Protein AF-A0A1T4Q9A1-F1 (afdb_monomer_lite)

Sequence (61 aa):
MYCKICPNCYGDSYSSSPHFTWICPYCGKDITREQGLPAGSPLVKKILEEIKTGQEKLIKK

Secondary structure (DSSP, 8-state):
-EEEE-TTT--EEEES-SSS--B-TTT--B-TTSPPEETT-HHHHHHHHHHHHHHHHHHT-

Structure (mmCIF, N/CA/C/O backbone):
data_AF-A0A1T4Q9A1-F1
#
_entry.id   AF-A0A1T4Q9A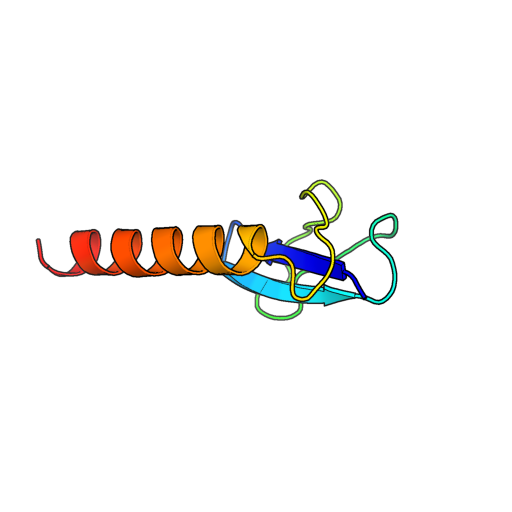1-F1
#
loop_
_atom_site.group_PDB
_atom_site.id
_atom_site.type_symbol
_atom_site.label_atom_id
_atom_site.label_alt_id
_atom_site.label_comp_id
_atom_site.label_asym_id
_atom_site.label_entity_id
_atom_site.label_seq_id
_atom_site.pdbx_PDB_ins_code
_atom_site.Cartn_x
_atom_site.Cartn_y
_atom_site.Cartn_z
_atom_site.occupancy
_atom_site.B_iso_or_equiv
_atom_site.auth_seq_id
_atom_site.auth_comp_id
_atom_site.auth_asym_id
_atom_site.auth_atom_id
_atom_site.pdbx_PDB_model_num
ATOM 1 N N . MET A 1 1 ? 12.792 1.825 -0.125 1.00 85.31 1 MET A N 1
ATOM 2 C CA . MET A 1 1 ? 11.742 0.806 0.088 1.00 85.31 1 MET A CA 1
ATOM 3 C C . MET A 1 1 ? 10.384 1.434 -0.163 1.00 85.31 1 MET A C 1
ATOM 5 O O . MET A 1 1 ? 10.162 2.565 0.256 1.00 85.31 1 MET A O 1
ATOM 9 N N . TYR A 1 2 ? 9.511 0.727 -0.866 1.00 90.44 2 TYR A N 1
ATOM 10 C CA . TYR A 1 2 ? 8.157 1.156 -1.194 1.00 90.44 2 TYR A CA 1
ATOM 11 C C . TYR A 1 2 ? 7.151 0.244 -0.505 1.00 90.44 2 TYR A C 1
ATOM 13 O O . TYR A 1 2 ? 7.452 -0.917 -0.231 1.00 90.44 2 TYR A O 1
ATOM 21 N N . CYS A 1 3 ? 5.964 0.773 -0.244 1.00 91.44 3 CYS A N 1
ATOM 22 C CA . CYS A 1 3 ? 4.825 0.054 0.289 1.00 91.44 3 CYS A CA 1
ATOM 23 C C . CYS A 1 3 ? 3.612 0.264 -0.625 1.00 91.44 3 CYS A C 1
ATOM 25 O O . CYS A 1 3 ? 3.354 1.384 -1.072 1.00 91.44 3 CYS A O 1
ATOM 27 N N . LYS A 1 4 ? 2.882 -0.813 -0.900 1.00 91.12 4 LYS A N 1
ATOM 28 C CA . LYS A 1 4 ? 1.580 -0.807 -1.569 1.00 91.12 4 LYS A CA 1
ATOM 29 C C . LYS A 1 4 ? 0.549 -1.411 -0.632 1.00 91.12 4 LYS A C 1
ATOM 31 O O . LYS A 1 4 ? 0.825 -2.416 0.020 1.00 91.12 4 LYS A O 1
ATOM 36 N N . ILE A 1 5 ? -0.644 -0.828 -0.601 1.00 90.81 5 ILE A N 1
ATOM 37 C CA . ILE A 1 5 ? -1.771 -1.412 0.123 1.00 90.81 5 ILE A CA 1
ATOM 38 C C . ILE A 1 5 ? -2.540 -2.297 -0.843 1.00 90.81 5 ILE A C 1
ATOM 40 O O . ILE A 1 5 ? -2.950 -1.848 -1.909 1.00 90.81 5 ILE A O 1
ATOM 44 N N . CYS A 1 6 ? -2.711 -3.568 -0.492 1.00 91.44 6 CYS A N 1
ATOM 45 C CA . CYS A 1 6 ? -3.469 -4.480 -1.331 1.00 91.44 6 CYS A CA 1
ATOM 46 C C . CYS A 1 6 ? -4.970 -4.162 -1.236 1.00 91.44 6 CYS A C 1
ATOM 48 O O . CYS A 1 6 ? -5.520 -4.258 -0.143 1.00 91.44 6 CYS A O 1
ATOM 50 N N . PRO A 1 7 ? -5.683 -3.879 -2.338 1.00 89.62 7 PRO A N 1
ATOM 51 C CA . PRO A 1 7 ? -7.119 -3.590 -2.289 1.00 89.62 7 PRO A CA 1
ATOM 52 C C . PRO A 1 7 ? -7.981 -4.823 -1.974 1.00 89.62 7 PRO A C 1
ATOM 54 O O . PRO A 1 7 ? -9.164 -4.682 -1.687 1.00 89.62 7 PRO A O 1
ATOM 57 N N . ASN A 1 8 ? -7.409 -6.030 -2.055 1.00 91.12 8 ASN A N 1
ATOM 58 C CA . ASN A 1 8 ? -8.127 -7.284 -1.824 1.00 91.12 8 ASN A CA 1
ATOM 59 C C . ASN A 1 8 ? -8.064 -7.736 -0.359 1.00 91.12 8 ASN A C 1
ATOM 61 O O . ASN A 1 8 ? -9.079 -8.084 0.228 1.00 91.12 8 ASN A O 1
ATOM 65 N N . CYS A 1 9 ? -6.863 -7.752 0.226 1.00 89.25 9 CYS A N 1
ATOM 66 C CA . CYS A 1 9 ? -6.661 -8.200 1.607 1.00 89.25 9 CYS A CA 1
ATOM 67 C C . CYS A 1 9 ? -6.342 -7.059 2.576 1.00 89.25 9 CYS A C 1
ATOM 69 O O . CYS A 1 9 ? -6.141 -7.316 3.758 1.00 89.25 9 CYS A O 1
ATOM 71 N N . TYR A 1 10 ? -6.235 -5.824 2.078 1.00 88.56 10 TYR A N 1
ATOM 72 C CA . TYR A 1 10 ? -5.935 -4.615 2.852 1.00 88.56 10 TYR A CA 1
ATOM 73 C C . TYR A 1 10 ? -4.616 -4.651 3.638 1.00 88.56 10 TYR A C 1
ATOM 75 O O . TYR A 1 10 ? -4.386 -3.823 4.516 1.00 88.56 10 TYR A O 1
ATOM 83 N N . GLY A 1 11 ? -3.735 -5.595 3.301 1.00 86.56 11 GLY A N 1
ATOM 84 C CA . GLY A 1 11 ? -2.408 -5.728 3.891 1.00 86.56 11 GLY A CA 1
ATOM 85 C C . GLY A 1 11 ? -1.395 -4.789 3.244 1.00 86.56 11 GLY A C 1
ATOM 86 O O . GLY A 1 11 ? -1.468 -4.508 2.042 1.00 86.56 11 GLY A O 1
ATOM 87 N N . ASP A 1 12 ? -0.429 -4.343 4.040 1.00 90.38 12 ASP A N 1
ATOM 88 C CA . ASP A 1 12 ? 0.737 -3.595 3.594 1.00 90.38 12 ASP A CA 1
ATOM 89 C C . ASP A 1 12 ? 1.773 -4.532 2.975 1.00 90.38 12 ASP A C 1
ATOM 91 O O . ASP A 1 12 ? 2.326 -5.412 3.623 1.00 90.38 12 ASP A O 1
ATOM 95 N N . SER A 1 13 ? 2.044 -4.353 1.688 1.00 90.00 13 SER A N 1
ATOM 96 C CA . SER A 1 13 ? 3.070 -5.098 0.972 1.00 90.00 13 SER A CA 1
ATOM 97 C C . SER A 1 13 ? 4.277 -4.203 0.754 1.00 90.00 13 SER A C 1
ATOM 99 O O . SER A 1 13 ? 4.113 -3.081 0.280 1.00 90.00 13 SER A O 1
ATOM 101 N N . TYR A 1 14 ? 5.483 -4.695 1.046 1.00 90.56 14 TYR A N 1
ATOM 102 C CA . TYR A 1 14 ? 6.731 -3.960 0.825 1.00 90.56 14 TYR A CA 1
ATOM 103 C C . TYR A 1 14 ? 7.526 -4.529 -0.343 1.00 90.56 14 TYR A C 1
ATOM 105 O O . TYR A 1 14 ? 7.576 -5.739 -0.549 1.00 90.56 14 TYR A O 1
ATOM 113 N N . SER A 1 15 ? 8.181 -3.642 -1.086 1.00 87.25 15 SER A N 1
ATOM 114 C CA . SER A 1 15 ? 9.108 -4.007 -2.152 1.00 87.25 15 SER A CA 1
ATOM 115 C C . SER A 1 15 ? 10.237 -2.992 -2.256 1.00 87.25 15 SER A C 1
ATOM 117 O O . SER A 1 15 ? 10.106 -1.815 -1.900 1.00 87.25 15 SER A O 1
ATOM 119 N N . SER A 1 16 ? 11.371 -3.440 -2.780 1.00 86.50 16 SER A N 1
ATOM 120 C CA . SER A 1 16 ? 12.517 -2.578 -3.065 1.00 86.50 16 SER A CA 1
ATOM 121 C C . SER A 1 16 ? 12.306 -1.706 -4.306 1.00 86.50 16 SER A C 1
ATOM 123 O O . SER A 1 16 ? 13.019 -0.719 -4.464 1.00 86.50 16 SER A O 1
ATOM 125 N N . SER A 1 17 ? 11.313 -2.013 -5.150 1.00 81.38 17 SER A N 1
ATOM 126 C CA . SER A 1 17 ? 11.005 -1.254 -6.367 1.00 81.38 17 SER A CA 1
ATOM 127 C C . SER A 1 17 ? 9.495 -1.045 -6.547 1.00 81.38 17 SER A C 1
ATOM 129 O O . SER A 1 17 ? 8.725 -1.973 -6.293 1.00 81.38 17 SER A O 1
ATOM 131 N N . PRO A 1 18 ? 9.050 0.135 -7.018 1.00 78.75 18 PRO A N 1
ATOM 132 C CA . PRO A 1 18 ? 7.635 0.423 -7.223 1.00 78.75 18 PRO A CA 1
ATOM 133 C C . PRO A 1 18 ? 7.105 0.012 -8.607 1.00 78.75 18 PRO A C 1
ATOM 135 O O . PRO A 1 18 ? 5.887 -0.035 -8.781 1.00 78.75 18 PRO A O 1
ATOM 138 N N . HIS A 1 19 ? 7.988 -0.277 -9.573 1.00 74.44 19 HIS A N 1
ATOM 139 C CA . HIS A 1 19 ? 7.649 -0.360 -11.005 1.00 74.44 19 HIS A CA 1
ATOM 140 C C . HIS A 1 19 ? 7.619 -1.775 -11.603 1.00 74.44 19 HIS A C 1
ATOM 142 O O . HIS A 1 19 ? 7.229 -1.926 -12.757 1.00 74.44 19 HIS A O 1
ATOM 148 N N . PHE A 1 20 ? 8.026 -2.806 -10.862 1.00 84.94 20 PHE A N 1
ATOM 149 C CA . PHE A 1 20 ? 7.971 -4.187 -11.356 1.00 84.94 20 PHE A CA 1
ATOM 150 C C . PHE A 1 20 ? 6.645 -4.860 -11.021 1.00 84.94 20 PHE A C 1
ATOM 152 O O . PHE A 1 20 ? 5.874 -4.358 -10.198 1.00 84.94 20 PHE A O 1
ATOM 159 N N . THR A 1 21 ? 6.420 -6.023 -11.643 1.00 90.44 21 THR A N 1
ATOM 160 C CA . THR A 1 21 ? 5.338 -6.933 -11.279 1.00 90.44 21 THR A CA 1
ATOM 161 C C . THR A 1 21 ? 5.328 -7.117 -9.773 1.00 90.44 21 THR A C 1
ATOM 163 O O . THR A 1 21 ? 6.300 -7.590 -9.181 1.00 90.44 21 THR A O 1
ATOM 166 N N . TRP A 1 22 ? 4.229 -6.712 -9.155 1.00 91.44 22 TRP A N 1
ATOM 167 C CA . TRP A 1 22 ? 4.084 -6.737 -7.716 1.00 91.44 22 TRP A CA 1
ATOM 168 C C . TRP A 1 22 ? 2.874 -7.584 -7.385 1.00 91.44 22 TRP A C 1
ATOM 170 O O . TRP A 1 22 ? 1.735 -7.159 -7.542 1.00 91.44 22 TRP A O 1
ATOM 180 N N . ILE A 1 23 ? 3.137 -8.798 -6.921 1.00 93.56 23 ILE A N 1
ATOM 181 C CA . ILE A 1 23 ? 2.104 -9.701 -6.433 1.00 93.56 23 ILE A CA 1
ATOM 182 C C . ILE A 1 23 ? 2.018 -9.541 -4.921 1.00 93.56 23 ILE A C 1
ATOM 184 O O . ILE A 1 23 ? 3.032 -9.564 -4.224 1.00 93.56 23 ILE A O 1
ATOM 188 N N . CYS A 1 24 ? 0.808 -9.348 -4.407 1.00 92.88 24 CYS A N 1
ATOM 189 C CA . CYS A 1 24 ? 0.565 -9.285 -2.979 1.00 92.88 24 CYS A CA 1
ATOM 190 C C . CYS A 1 24 ? 1.001 -10.614 -2.329 1.00 92.88 24 CYS A C 1
ATOM 192 O O . CYS A 1 24 ? 0.429 -11.654 -2.666 1.00 92.88 24 CYS A O 1
ATOM 194 N N . PRO A 1 25 ? 1.943 -10.606 -1.368 1.00 92.00 25 PRO A N 1
ATOM 195 C CA . PRO A 1 25 ? 2.469 -11.830 -0.764 1.00 92.00 25 PRO A CA 1
ATOM 196 C C . PRO A 1 25 ? 1.457 -12.530 0.152 1.00 92.00 25 PRO A C 1
ATOM 198 O O . PRO A 1 25 ? 1.666 -13.677 0.526 1.00 92.00 25 PRO A O 1
ATOM 201 N N . TYR A 1 26 ? 0.362 -11.854 0.514 1.00 92.25 26 TYR A N 1
ATOM 202 C CA . TYR A 1 26 ? -0.647 -12.385 1.431 1.00 92.25 26 TYR A CA 1
ATOM 203 C C . TYR A 1 26 ? -1.793 -13.098 0.716 1.00 92.25 26 TYR A C 1
ATOM 205 O O . TYR A 1 26 ? -2.275 -14.116 1.196 1.00 92.25 26 TYR A O 1
ATOM 213 N N . CYS A 1 27 ? -2.255 -12.562 -0.417 1.00 93.19 27 CYS A N 1
ATOM 214 C CA . CYS A 1 27 ? -3.428 -13.097 -1.120 1.00 93.19 27 CYS A CA 1
ATOM 215 C C . CYS A 1 27 ? -3.174 -13.451 -2.589 1.00 93.19 27 CYS A C 1
ATOM 217 O O . CYS A 1 27 ? -4.105 -13.854 -3.280 1.00 93.19 27 CYS A O 1
ATOM 219 N N . GLY A 1 28 ? -1.952 -13.261 -3.096 1.00 93.19 28 GLY A N 1
ATOM 220 C CA . GLY A 1 28 ? -1.597 -13.583 -4.481 1.00 93.19 28 GLY A CA 1
ATOM 221 C C . GLY A 1 28 ? -2.197 -12.647 -5.537 1.00 93.19 28 GLY A C 1
ATOM 222 O O . GLY A 1 28 ? -2.048 -12.895 -6.730 1.00 93.19 28 GLY A O 1
ATOM 223 N N . LYS A 1 29 ? -2.876 -11.565 -5.136 1.00 94.31 29 LYS A N 1
ATOM 224 C CA . LYS A 1 29 ? -3.439 -10.578 -6.066 1.00 94.31 29 LYS A CA 1
ATOM 225 C C . LYS A 1 29 ? -2.330 -9.769 -6.736 1.00 94.31 29 LYS A C 1
ATOM 227 O O . LYS A 1 29 ? -1.440 -9.266 -6.055 1.00 94.31 29 LYS A O 1
ATOM 232 N N . ASP A 1 30 ? -2.430 -9.573 -8.045 1.00 94.12 30 ASP A N 1
ATOM 233 C CA . ASP A 1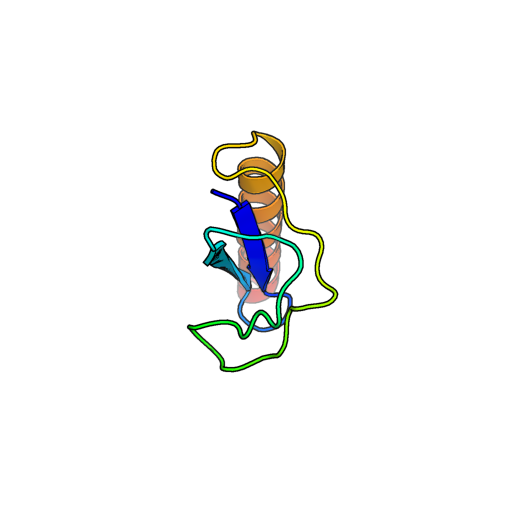 30 ? -1.594 -8.610 -8.762 1.00 94.12 30 ASP A CA 1
ATOM 234 C C . ASP A 1 30 ? -1.949 -7.173 -8.339 1.00 94.12 30 ASP A C 1
ATOM 236 O O . ASP A 1 30 ? -3.083 -6.721 -8.511 1.00 94.12 30 ASP A O 1
ATOM 240 N N . ILE A 1 31 ? -0.966 -6.481 -7.764 1.00 92.25 31 ILE A N 1
ATOM 241 C CA . ILE A 1 31 ? -1.014 -5.087 -7.313 1.00 92.25 31 ILE A CA 1
ATOM 242 C C . ILE A 1 31 ? 0.034 -4.229 -8.040 1.00 92.25 31 ILE A C 1
ATOM 244 O O . ILE A 1 31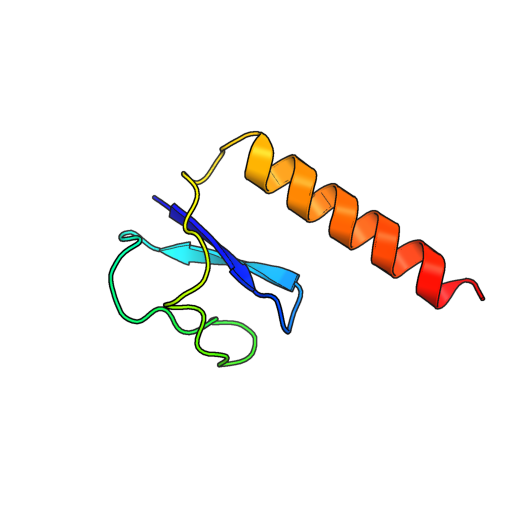 ? 0.454 -3.170 -7.569 1.00 92.25 31 ILE A O 1
ATOM 248 N N . THR A 1 32 ? 0.474 -4.659 -9.222 1.00 91.69 32 THR A N 1
ATOM 249 C CA . THR A 1 32 ? 1.439 -3.936 -10.062 1.00 91.69 32 THR A CA 1
ATOM 250 C C . THR A 1 32 ? 0.940 -2.534 -10.394 1.00 91.69 32 THR A C 1
ATOM 252 O O . THR A 1 32 ? 1.710 -1.577 -10.333 1.00 91.69 32 THR A O 1
ATOM 255 N N . ARG A 1 33 ? -0.364 -2.394 -10.663 1.00 89.69 33 ARG A N 1
ATOM 256 C CA . ARG A 1 33 ? -1.007 -1.111 -10.991 1.00 89.69 33 ARG A CA 1
ATOM 257 C C . ARG A 1 33 ? -1.340 -0.248 -9.774 1.00 89.69 33 ARG A C 1
ATOM 259 O O . ARG A 1 33 ? -1.664 0.921 -9.950 1.00 89.69 33 ARG A O 1
ATOM 266 N N . GLU A 1 34 ? -1.228 -0.792 -8.564 1.00 88.62 34 GLU A N 1
ATOM 267 C CA . GLU A 1 34 ? -1.475 -0.024 -7.345 1.00 88.62 34 GLU A CA 1
ATOM 268 C C . GLU A 1 34 ? -0.348 0.982 -7.106 1.00 88.62 34 GLU A C 1
ATOM 270 O O . GLU A 1 34 ? 0.817 0.745 -7.453 1.00 88.62 34 GLU A O 1
ATOM 275 N N . GLN A 1 35 ? -0.688 2.115 -6.495 1.00 85.19 35 GLN A N 1
ATOM 276 C CA . GLN A 1 35 ? 0.267 3.185 -6.246 1.00 85.19 35 GLN A CA 1
ATOM 277 C C . GLN A 1 35 ? 1.255 2.780 -5.144 1.00 85.19 35 GLN A C 1
ATOM 279 O O . GLN A 1 35 ? 0.880 2.546 -3.997 1.00 85.19 35 GLN A O 1
ATOM 284 N N . GLY A 1 36 ? 2.538 2.699 -5.505 1.00 86.00 36 GLY A N 1
ATOM 285 C CA . GLY A 1 36 ? 3.627 2.496 -4.554 1.00 86.00 36 GLY A CA 1
ATOM 286 C C . GLY A 1 36 ? 3.968 3.798 -3.848 1.00 86.00 36 GLY A C 1
ATOM 287 O O . GLY A 1 36 ? 4.383 4.759 -4.489 1.00 86.00 36 GLY A O 1
ATOM 288 N N . LEU A 1 37 ? 3.831 3.821 -2.528 1.00 88.31 37 LEU A N 1
ATOM 289 C CA . LEU A 1 37 ? 4.251 4.939 -1.690 1.00 88.31 37 LEU A CA 1
ATOM 290 C C . LEU A 1 37 ? 5.613 4.632 -1.053 1.00 88.31 37 LEU A C 1
ATOM 292 O O . LEU A 1 37 ? 5.948 3.463 -0.864 1.00 88.31 37 LEU A O 1
ATOM 296 N N . PRO A 1 38 ? 6.422 5.640 -0.688 1.00 89.62 38 PRO A N 1
ATOM 297 C CA . PRO A 1 38 ? 7.614 5.411 0.122 1.00 89.62 38 PRO A CA 1
ATOM 298 C C . PRO A 1 38 ? 7.235 4.715 1.434 1.00 89.62 38 PRO A C 1
ATOM 300 O O . PRO A 1 38 ? 6.320 5.156 2.137 1.00 89.62 38 PRO A O 1
ATOM 303 N N . ALA A 1 39 ? 7.920 3.627 1.777 1.00 85.19 39 ALA A N 1
ATOM 304 C CA . ALA A 1 39 ? 7.670 2.956 3.046 1.00 85.19 39 ALA A CA 1
ATOM 305 C C . ALA A 1 39 ? 8.050 3.893 4.205 1.00 85.19 39 ALA A C 1
ATOM 307 O O . ALA A 1 39 ? 9.095 4.542 4.178 1.00 85.19 39 ALA A O 1
ATOM 308 N N . GLY A 1 40 ? 7.159 4.001 5.194 1.00 82.94 40 GLY A N 1
ATOM 309 C CA . GLY A 1 40 ? 7.250 4.994 6.269 1.00 82.94 40 GLY A CA 1
ATOM 310 C C . GLY A 1 40 ? 6.568 6.335 5.971 1.00 82.94 40 GLY A C 1
ATOM 311 O O . GLY A 1 40 ? 6.502 7.178 6.862 1.00 82.94 40 GLY A O 1
ATOM 312 N N . SER A 1 41 ? 6.013 6.534 4.768 1.00 87.31 41 SER A N 1
ATOM 313 C CA . SER A 1 41 ? 5.218 7.727 4.457 1.00 87.31 41 SER A CA 1
ATOM 314 C C . SER A 1 41 ? 4.020 7.865 5.416 1.00 87.31 41 SER A C 1
ATOM 316 O O . SER A 1 41 ? 3.283 6.890 5.608 1.00 87.31 41 SER A O 1
ATOM 318 N N . PRO A 1 42 ? 3.757 9.066 5.972 1.00 87.12 42 PRO A N 1
ATOM 319 C CA . PRO A 1 42 ? 2.568 9.330 6.787 1.00 87.12 42 PRO A CA 1
ATOM 320 C C . PRO A 1 42 ? 1.254 8.996 6.069 1.00 87.12 42 PRO A C 1
ATOM 322 O O . PRO A 1 42 ? 0.282 8.609 6.712 1.00 87.12 42 P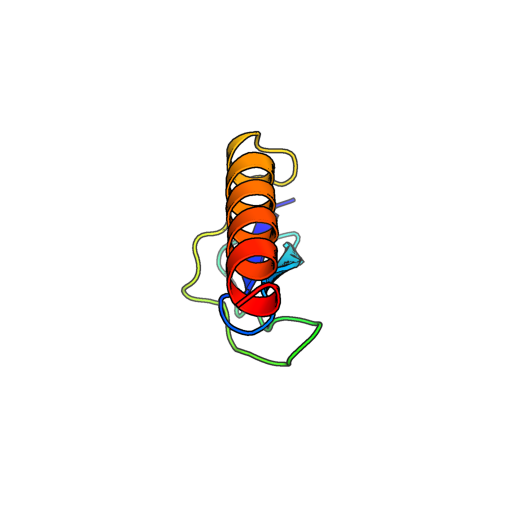RO A O 1
ATOM 325 N N . LEU A 1 43 ? 1.234 9.087 4.733 1.00 84.88 43 LEU A N 1
ATOM 326 C CA . LEU A 1 43 ? 0.064 8.742 3.923 1.00 84.88 43 LEU A CA 1
ATOM 327 C C . LEU A 1 43 ? -0.275 7.252 4.004 1.00 84.88 43 LEU A C 1
ATOM 329 O O . LEU A 1 43 ? -1.444 6.905 4.115 1.00 84.88 43 LEU A O 1
ATOM 333 N N . VAL A 1 44 ? 0.736 6.374 4.004 1.00 83.75 44 VAL A N 1
ATOM 334 C CA . VAL A 1 44 ? 0.532 4.920 4.129 1.00 83.75 44 VAL A CA 1
ATOM 335 C C . VAL A 1 44 ? -0.125 4.597 5.468 1.00 83.75 44 VAL A C 1
ATOM 337 O O . VAL A 1 44 ? -1.088 3.835 5.506 1.00 83.75 44 VAL A O 1
ATOM 340 N N . LYS A 1 45 ? 0.356 5.212 6.558 1.00 83.81 45 LYS A N 1
ATOM 341 C CA . LYS A 1 45 ? -0.232 5.040 7.895 1.00 83.81 45 LYS A CA 1
ATOM 342 C C . LYS A 1 45 ? -1.689 5.488 7.921 1.00 83.81 45 LYS A C 1
ATOM 344 O O . LYS A 1 45 ? -2.538 4.715 8.343 1.00 83.81 45 LYS A O 1
ATOM 349 N N . LYS A 1 46 ? -1.970 6.680 7.386 1.00 86.19 46 LYS A N 1
ATOM 350 C CA . LYS A 1 46 ? -3.326 7.231 7.334 1.00 86.19 46 LYS A CA 1
ATOM 351 C C . LYS A 1 46 ? -4.287 6.333 6.547 1.00 86.19 46 LYS A C 1
ATOM 353 O O . LYS A 1 46 ? -5.362 6.026 7.041 1.00 86.19 46 LYS A O 1
ATOM 358 N N . ILE A 1 47 ? -3.884 5.851 5.367 1.00 85.38 47 ILE A N 1
ATOM 359 C CA . ILE A 1 47 ? -4.701 4.937 4.549 1.00 85.38 47 ILE A CA 1
ATOM 360 C C . ILE A 1 47 ? -4.988 3.633 5.309 1.00 85.38 47 ILE A C 1
ATOM 362 O O . ILE A 1 47 ? -6.125 3.170 5.344 1.00 85.38 47 ILE A O 1
ATOM 366 N N . LEU A 1 48 ? -3.974 3.042 5.948 1.00 82.56 48 LEU A N 1
ATOM 367 C CA . LEU A 1 48 ? -4.145 1.818 6.737 1.00 82.56 48 LEU A CA 1
ATOM 368 C C . LEU A 1 48 ? -5.067 2.022 7.946 1.00 82.56 48 LEU A C 1
ATOM 370 O O . LEU A 1 48 ? -5.878 1.149 8.245 1.00 82.56 48 LEU A O 1
ATOM 374 N N . GLU A 1 49 ? -4.947 3.150 8.645 1.00 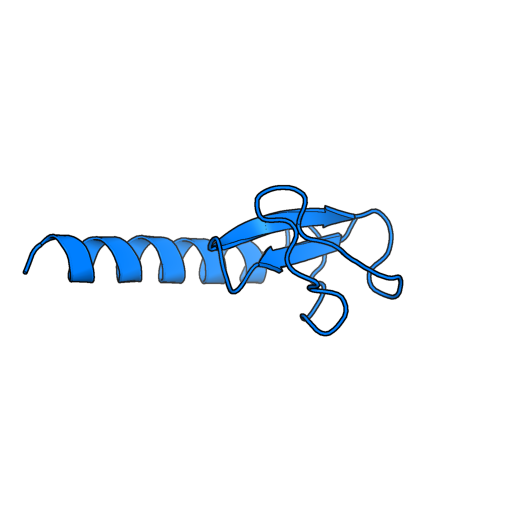85.69 49 GLU A N 1
ATOM 375 C CA . GLU A 1 49 ? -5.826 3.524 9.758 1.00 85.69 49 GLU A CA 1
ATOM 376 C C . GLU A 1 49 ? -7.275 3.694 9.286 1.00 85.69 49 GLU A C 1
ATOM 378 O O . GLU A 1 49 ? -8.180 3.105 9.874 1.00 85.69 49 GLU A O 1
ATOM 383 N N . GLU A 1 50 ? -7.494 4.407 8.178 1.00 85.31 50 GLU A N 1
ATOM 384 C CA . GLU A 1 50 ? -8.819 4.593 7.578 1.00 85.31 50 GLU A CA 1
ATOM 385 C C . GLU A 1 50 ? -9.465 3.261 7.178 1.00 85.31 50 GLU A C 1
ATOM 387 O O . GLU A 1 50 ? -10.640 3.030 7.473 1.00 85.31 50 GLU A O 1
ATOM 392 N N . ILE A 1 51 ? -8.702 2.352 6.562 1.00 83.38 51 ILE A N 1
ATOM 393 C CA . ILE A 1 51 ? -9.202 1.024 6.191 1.00 83.38 51 ILE A CA 1
ATOM 394 C C . ILE A 1 51 ? -9.564 0.204 7.436 1.00 83.38 51 ILE A C 1
ATOM 396 O O . ILE A 1 51 ? -10.630 -0.413 7.468 1.00 83.38 51 ILE A O 1
ATOM 400 N N . LYS A 1 52 ? -8.727 0.223 8.483 1.00 80.06 52 LYS A N 1
ATOM 401 C CA . LYS A 1 52 ? -9.002 -0.479 9.750 1.00 80.06 52 LYS A CA 1
ATOM 402 C C . LYS A 1 52 ? -10.276 0.043 10.416 1.00 80.06 52 LYS A C 1
ATOM 404 O O . LYS A 1 52 ? -11.173 -0.745 10.708 1.00 80.06 52 LYS A O 1
ATOM 409 N N . THR A 1 53 ? -10.409 1.362 10.561 1.00 78.88 53 THR A N 1
ATOM 410 C CA . THR A 1 53 ? -11.615 1.986 11.130 1.00 78.88 53 THR A CA 1
ATOM 411 C C . THR A 1 53 ? -12.861 1.730 10.272 1.00 78.88 53 THR A C 1
ATOM 413 O O . THR A 1 53 ? -13.964 1.579 10.802 1.00 78.88 53 THR A O 1
ATOM 416 N N . GLY A 1 54 ? -12.714 1.664 8.945 1.00 70.94 54 GLY A N 1
ATOM 417 C CA . GLY A 1 54 ? -13.796 1.321 8.020 1.00 70.94 54 GLY A CA 1
ATOM 418 C C . GLY A 1 54 ? -14.308 -0.114 8.193 1.00 70.94 54 GLY A C 1
ATOM 419 O O . GLY A 1 54 ? -15.520 -0.327 8.227 1.00 70.94 54 GLY A O 1
ATOM 420 N N . GLN A 1 55 ? -13.405 -1.082 8.371 1.00 62.00 55 GLN A N 1
ATOM 421 C CA . GLN A 1 55 ? -13.749 -2.488 8.625 1.00 62.00 55 GLN A CA 1
ATOM 422 C C . GLN A 1 55 ? -14.451 -2.671 9.985 1.00 62.00 55 GLN A C 1
ATOM 424 O O . GLN A 1 55 ? -15.453 -3.381 10.072 1.00 62.00 55 GLN A O 1
ATOM 429 N N . GLU A 1 56 ? -14.016 -1.965 11.035 1.00 61.44 56 GLU A N 1
ATOM 430 C CA . GLU A 1 56 ? -14.649 -2.028 12.366 1.00 61.44 56 GLU A CA 1
ATOM 431 C C . 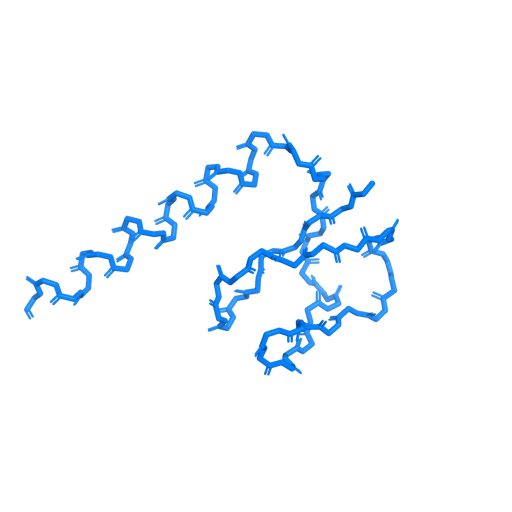GLU A 1 56 ? -16.109 -1.546 12.376 1.00 61.44 56 GLU A C 1
ATOM 433 O O . GLU A 1 56 ? -16.927 -2.051 13.149 1.00 61.44 56 GLU A O 1
ATOM 438 N N . LYS A 1 57 ? -16.464 -0.590 11.508 1.00 59.50 57 LYS A N 1
ATOM 439 C CA . LYS A 1 57 ? -17.848 -0.103 11.367 1.00 59.50 57 LYS A CA 1
ATOM 440 C C . LYS A 1 57 ? -18.761 -1.078 10.621 1.00 59.50 57 LYS A C 1
ATOM 442 O O . LYS A 1 57 ? -19.973 -1.007 10.808 1.00 59.50 57 LYS A O 1
ATOM 447 N N . LEU A 1 58 ? -18.211 -1.963 9.787 1.00 55.62 58 LEU A N 1
ATOM 448 C CA . LEU A 1 58 ? -18.989 -2.936 9.015 1.00 55.62 58 LEU A CA 1
ATOM 449 C C . LEU A 1 58 ? -19.325 -4.195 9.833 1.00 55.62 58 LEU A C 1
ATOM 451 O O . LEU A 1 58 ? -20.375 -4.788 9.624 1.00 55.62 58 LEU A O 1
ATOM 455 N N . ILE A 1 59 ? -18.466 -4.571 10.787 1.00 56.78 59 ILE A N 1
ATOM 456 C CA . ILE A 1 59 ? -18.634 -5.770 11.632 1.00 56.78 59 ILE A CA 1
ATOM 457 C C . ILE A 1 59 ? -19.605 -5.527 12.806 1.00 56.78 59 ILE A C 1
ATOM 459 O O . ILE A 1 59 ? -20.186 -6.469 13.332 1.00 56.78 59 ILE A O 1
ATOM 463 N N . LYS A 1 60 ? -19.813 -4.269 13.224 1.00 55.56 60 LYS A N 1
ATOM 464 C CA . LYS A 1 60 ? -20.709 -3.901 14.342 1.00 55.56 60 LYS A CA 1
ATOM 465 C C . LYS A 1 60 ? -22.155 -3.575 13.920 1.00 55.56 60 LYS A C 1
ATOM 467 O O . LYS A 1 60 ? -22.838 -2.865 14.658 1.00 55.56 60 LYS A O 1
ATOM 472 N N . LYS A 1 61 ? -22.605 -4.025 12.746 1.00 47.34 61 LYS A N 1
ATOM 473 C CA . LYS A 1 61 ? -23.982 -3.825 12.262 1.00 47.34 61 LYS A CA 1
ATOM 474 C C . LYS A 1 61 ? -24.842 -5.064 12.449 1.00 47.34 61 LYS A C 1
ATOM 476 O O . LYS A 1 61 ? -24.315 -6.170 12.219 1.00 47.34 61 LYS A O 1
#

Organism: NCBI:txid1121270

Radius of gyration: 12.15 Å; chains: 1; bounding box: 36×23×26 Å

Foldseek 3Di:
DWWFQDPPPRDIDDDPDLQDFDARPPPRDTCNVTDIDRPVDPVSVVSSVVVVVVVVVVVVD

pLDDT: mean 83.94, std 10.87, range [47.34, 94.31]